Protein AF-A0A9W7L4A2-F1 (afdb_monomer)

Radius of gyration: 19.36 Å; Cα contacts (8 Å, |Δi|>4): 296; chains: 1; bounding box: 49×32×58 Å

pLDDT: mean 80.63, std 16.8, range [37.0, 96.69]

Structure (mmCIF, N/CA/C/O backbone):
data_AF-A0A9W7L4A2-F1
#
_entry.id   AF-A0A9W7L4A2-F1
#
loop_
_atom_site.group_PDB
_atom_site.id
_atom_site.type_symbol
_atom_site.label_atom_id
_atom_site.label_alt_id
_atom_site.label_comp_id
_atom_site.label_asym_id
_atom_site.label_entity_id
_atom_site.label_seq_id
_atom_site.pdbx_PDB_ins_code
_atom_site.Cartn_x
_atom_site.Cartn_y
_atom_site.Cartn_z
_atom_site.occupancy
_atom_site.B_iso_or_equiv
_atom_site.auth_seq_id
_atom_site.auth_comp_id
_atom_site.auth_asym_id
_atom_site.auth_atom_id
_atom_site.pdbx_PDB_model_num
ATOM 1 N N . MET A 1 1 ? 25.906 -15.061 -27.055 1.00 50.06 1 MET A N 1
ATOM 2 C CA . MET A 1 1 ? 26.459 -14.457 -25.820 1.00 50.06 1 MET A CA 1
ATOM 3 C C . MET A 1 1 ? 25.636 -13.203 -25.556 1.00 50.06 1 MET A C 1
ATOM 5 O O . MET A 1 1 ? 25.493 -12.431 -26.488 1.00 50.06 1 MET A O 1
ATOM 9 N N . SER A 1 2 ? 25.015 -13.023 -24.391 1.00 48.00 2 SER A N 1
ATOM 10 C CA . SER A 1 2 ? 24.121 -11.874 -24.147 1.00 48.00 2 SER A CA 1
ATOM 11 C C . SER A 1 2 ? 24.815 -10.862 -23.243 1.00 48.00 2 SER A C 1
ATOM 13 O O . SER A 1 2 ? 25.417 -11.255 -22.248 1.00 48.00 2 SER A O 1
ATOM 15 N N . ILE A 1 3 ? 24.751 -9.574 -23.586 1.00 54.56 3 ILE A N 1
ATOM 16 C CA . ILE A 1 3 ? 25.232 -8.496 -22.713 1.00 54.56 3 ILE A CA 1
ATOM 17 C C . ILE A 1 3 ? 24.029 -8.021 -21.899 1.00 54.56 3 ILE A C 1
ATOM 19 O O . ILE A 1 3 ? 23.063 -7.511 -22.467 1.00 54.56 3 ILE A O 1
ATOM 23 N N . GLN A 1 4 ? 24.089 -8.212 -20.582 1.00 56.78 4 GLN A N 1
ATOM 24 C CA . GLN A 1 4 ? 23.121 -7.660 -19.637 1.00 56.78 4 GLN A CA 1
ATOM 25 C C . GLN A 1 4 ? 23.708 -6.383 -19.034 1.00 56.78 4 GLN A C 1
ATOM 27 O O . GLN A 1 4 ? 24.829 -6.386 -18.523 1.00 56.78 4 GLN A O 1
ATOM 32 N N . ARG A 1 5 ? 22.969 -5.276 -19.125 1.00 59.84 5 ARG A N 1
ATOM 33 C CA . ARG A 1 5 ? 23.248 -4.049 -18.375 1.00 59.84 5 ARG A CA 1
ATOM 34 C C . ARG A 1 5 ? 22.094 -3.820 -17.413 1.00 59.84 5 ARG A C 1
ATOM 36 O O . ARG A 1 5 ? 20.987 -3.505 -17.839 1.00 59.84 5 ARG A O 1
ATOM 43 N N . GLU A 1 6 ? 22.371 -3.980 -16.128 1.00 58.53 6 GLU A N 1
ATOM 44 C CA . GLU A 1 6 ? 21.458 -3.598 -15.055 1.00 58.53 6 GLU A CA 1
ATOM 45 C C . GLU A 1 6 ? 21.799 -2.173 -14.623 1.00 58.53 6 GLU A C 1
ATOM 47 O O . GLU A 1 6 ? 22.945 -1.867 -14.283 1.00 58.53 6 GLU A O 1
ATOM 52 N N . ARG A 1 7 ? 20.811 -1.279 -14.684 1.00 61.31 7 ARG A N 1
ATOM 53 C CA . ARG A 1 7 ? 20.880 0.030 -14.038 1.00 61.31 7 ARG A CA 1
ATOM 54 C C . ARG A 1 7 ? 19.890 0.015 -12.885 1.00 61.31 7 ARG A C 1
ATOM 56 O O . ARG A 1 7 ? 18.681 0.026 -13.100 1.00 61.31 7 ARG A O 1
ATOM 63 N N . ASN A 1 8 ? 20.421 -0.013 -11.666 1.00 59.03 8 ASN A N 1
ATOM 64 C CA . ASN A 1 8 ? 19.616 0.231 -10.477 1.00 59.03 8 ASN A CA 1
ATOM 65 C C . ASN A 1 8 ? 19.217 1.703 -10.477 1.00 59.03 8 ASN A C 1
ATOM 67 O O . ASN A 1 8 ? 20.091 2.576 -10.476 1.00 59.03 8 ASN A O 1
ATOM 71 N N . PHE A 1 9 ? 17.915 1.964 -10.512 1.00 62.19 9 PHE A N 1
ATOM 72 C CA . PHE A 1 9 ? 17.388 3.295 -10.290 1.00 62.19 9 PHE A CA 1
ATOM 73 C C . PHE A 1 9 ? 17.096 3.499 -8.802 1.00 62.19 9 PHE A C 1
ATOM 75 O O . PHE A 1 9 ? 17.007 2.574 -7.998 1.00 62.19 9 PHE A O 1
ATOM 82 N N . GLU A 1 10 ? 17.083 4.774 -8.450 1.00 65.88 10 GLU A N 1
ATOM 83 C CA . GLU A 1 10 ? 16.971 5.323 -7.108 1.00 65.88 10 GLU A CA 1
ATOM 84 C C . GLU A 1 10 ? 15.758 4.768 -6.344 1.00 65.88 10 GLU A C 1
A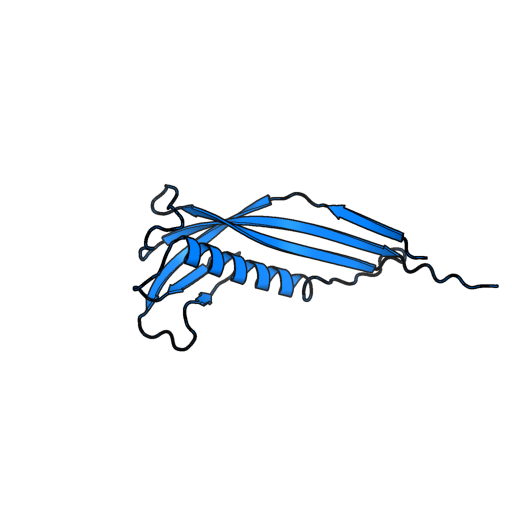TOM 86 O O . GLU A 1 10 ? 14.640 4.765 -6.853 1.00 65.88 10 GLU A O 1
ATOM 91 N N . THR A 1 11 ? 15.966 4.346 -5.096 1.00 80.56 11 THR A N 1
ATOM 92 C CA . THR A 1 11 ? 14.866 4.041 -4.175 1.00 80.56 11 THR A CA 1
ATOM 93 C C . THR A 1 11 ? 14.218 5.343 -3.718 1.00 80.56 11 THR A C 1
ATOM 95 O O . THR A 1 11 ? 14.901 6.203 -3.158 1.00 80.56 11 THR A O 1
ATOM 98 N N . ARG A 1 12 ? 12.905 5.492 -3.917 1.00 87.56 12 ARG A N 1
ATOM 99 C CA . ARG A 1 12 ? 12.162 6.708 -3.549 1.00 87.56 12 ARG A CA 1
ATOM 100 C C . ARG A 1 12 ? 11.013 6.394 -2.604 1.00 87.56 12 ARG A C 1
ATOM 102 O O . ARG A 1 12 ? 10.320 5.396 -2.772 1.00 87.56 12 ARG A O 1
ATOM 109 N N . GLU A 1 13 ? 10.785 7.263 -1.622 1.00 91.06 13 GLU A N 1
ATOM 110 C CA . GLU A 1 13 ? 9.573 7.195 -0.803 1.00 91.06 13 GLU A CA 1
ATOM 111 C C . GLU A 1 13 ? 8.415 7.922 -1.498 1.00 91.06 13 GLU A C 1
ATOM 113 O O . GLU A 1 13 ? 8.566 9.052 -1.967 1.00 91.06 13 GLU A O 1
ATOM 118 N N . ALA A 1 14 ? 7.242 7.294 -1.508 1.00 90.00 14 ALA A N 1
ATOM 119 C CA . ALA A 1 14 ? 5.984 7.879 -1.950 1.00 90.00 14 ALA A CA 1
ATOM 120 C C . ALA A 1 14 ? 4.971 7.850 -0.800 1.00 90.00 14 ALA A C 1
ATOM 122 O O . ALA A 1 14 ? 4.943 6.915 0.001 1.00 90.00 14 ALA A O 1
ATOM 123 N N . SER A 1 15 ? 4.153 8.896 -0.693 1.00 92.50 15 SER A N 1
ATOM 124 C CA . SER A 1 15 ? 3.144 9.036 0.362 1.00 92.50 15 SER A CA 1
ATOM 125 C C . SER A 1 15 ? 1.752 9.091 -0.248 1.00 92.50 15 SER A C 1
ATOM 127 O O . SER A 1 15 ? 1.492 9.932 -1.105 1.00 92.50 15 SER A O 1
ATOM 129 N N . PHE A 1 16 ? 0.852 8.243 0.240 1.00 92.75 16 PHE A N 1
ATOM 130 C CA . PHE A 1 16 ? -0.510 8.124 -0.268 1.00 92.75 16 PHE A CA 1
ATOM 131 C C . PHE A 1 16 ? -1.532 8.360 0.830 1.00 92.75 16 PHE A C 1
ATOM 133 O O . PHE A 1 16 ? -1.427 7.799 1.923 1.00 92.75 16 PHE A O 1
ATOM 140 N N . SER A 1 17 ? -2.545 9.171 0.541 1.00 93.88 17 SER A N 1
ATOM 141 C CA . SER A 1 17 ? -3.727 9.260 1.391 1.00 93.88 17 SER A CA 1
ATOM 142 C C . SER A 1 17 ? -4.497 7.941 1.339 1.00 93.88 17 SER A C 1
ATOM 144 O O . SER A 1 17 ? -4.660 7.338 0.279 1.00 93.88 17 SER A O 1
ATOM 146 N N . CYS A 1 18 ? -4.966 7.487 2.498 1.0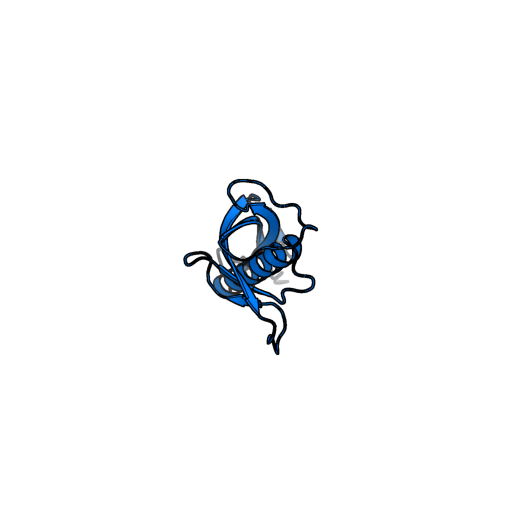0 95.38 18 CYS A N 1
ATOM 147 C CA . CYS A 1 18 ? -5.801 6.304 2.622 1.00 95.38 18 CYS A CA 1
ATOM 148 C C . CYS A 1 18 ? -6.951 6.570 3.603 1.00 95.38 18 CYS A C 1
ATOM 150 O O . CYS A 1 18 ? -6.740 7.090 4.698 1.00 95.38 18 CYS A O 1
ATOM 152 N N . GLU A 1 19 ? -8.171 6.213 3.218 1.00 96.69 19 GLU A N 1
ATOM 153 C CA . GLU A 1 19 ? -9.350 6.190 4.087 1.00 96.69 19 GLU A CA 1
ATOM 154 C C . GLU A 1 19 ? -9.571 4.756 4.581 1.00 96.69 19 GLU A C 1
ATOM 156 O O . GLU A 1 19 ? -9.762 3.856 3.769 1.00 96.69 19 GLU A O 1
ATOM 161 N N . VAL A 1 20 ? -9.537 4.524 5.893 1.00 96.12 20 VAL A N 1
ATOM 162 C CA . VAL A 1 20 ? -9.821 3.210 6.488 1.00 96.12 20 VAL A CA 1
ATOM 163 C C . VAL A 1 20 ? -11.291 3.136 6.886 1.00 96.12 20 VAL A C 1
ATOM 165 O O . VAL A 1 20 ? -11.774 4.011 7.612 1.00 96.12 20 VAL A O 1
ATOM 168 N N . ARG A 1 21 ? -11.973 2.078 6.445 1.00 95.62 21 ARG A N 1
ATOM 169 C CA . ARG A 1 21 ? -13.352 1.737 6.811 1.00 95.62 21 ARG A CA 1
ATOM 170 C C . ARG A 1 21 ? -13.417 0.332 7.381 1.00 95.62 21 ARG A C 1
ATOM 172 O O . ARG A 1 21 ? -12.773 -0.578 6.851 1.00 95.62 21 ARG A O 1
ATOM 179 N N . PHE A 1 22 ? -14.198 0.166 8.441 1.00 95.62 22 PHE A N 1
ATOM 180 C CA . PHE A 1 22 ? -14.485 -1.150 8.979 1.00 95.62 22 PHE A CA 1
ATOM 181 C C . PHE A 1 22 ? -15.765 -1.706 8.384 1.00 95.62 22 PHE A C 1
ATOM 183 O O . PHE A 1 22 ? -16.810 -1.062 8.399 1.00 95.62 22 PHE A O 1
ATOM 190 N N . ASP A 1 23 ? -15.649 -2.914 7.849 1.00 91.94 23 ASP A N 1
ATOM 191 C CA . ASP A 1 23 ? -16.756 -3.652 7.263 1.00 91.94 23 ASP A CA 1
ATOM 192 C C . ASP A 1 23 ? -16.678 -5.099 7.751 1.00 91.94 23 ASP A C 1
ATOM 194 O O . ASP A 1 23 ? -15.644 -5.759 7.619 1.00 91.94 23 ASP A O 1
ATOM 198 N N . GLU A 1 24 ? -17.748 -5.563 8.391 1.00 87.88 24 GLU A N 1
ATOM 199 C CA . GLU A 1 24 ? -17.843 -6.938 8.881 1.00 87.88 24 GLU A CA 1
ATOM 200 C C . GLU A 1 24 ? -18.165 -7.921 7.749 1.00 87.88 24 GLU A C 1
ATOM 202 O O . GLU A 1 24 ? -17.840 -9.104 7.863 1.00 87.88 24 GLU A O 1
ATOM 207 N N . ASP A 1 25 ? -18.742 -7.439 6.645 1.00 88.44 25 ASP A N 1
ATOM 208 C CA . ASP A 1 25 ? -19.279 -8.260 5.565 1.00 88.44 25 ASP A CA 1
ATOM 209 C C . ASP A 1 25 ? -18.393 -8.157 4.313 1.00 88.44 25 ASP A C 1
ATOM 211 O O . ASP A 1 25 ? -18.741 -7.599 3.272 1.00 88.44 25 ASP A O 1
ATOM 215 N N . LEU A 1 26 ? -17.179 -8.702 4.436 1.00 88.81 26 LEU A N 1
ATOM 216 C CA 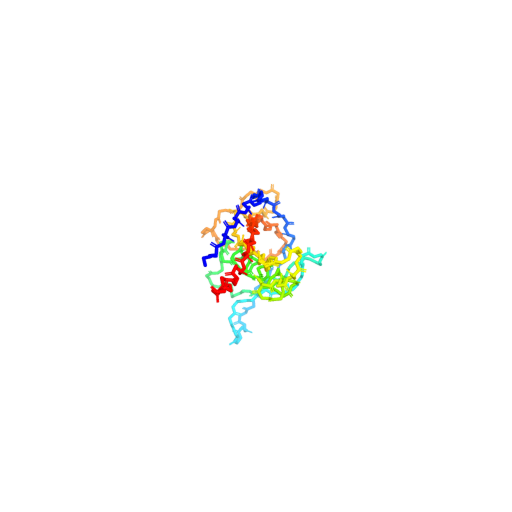. LEU A 1 26 ? -16.166 -8.716 3.380 1.00 88.81 26 LEU A CA 1
ATOM 217 C C . LEU A 1 26 ? -16.038 -10.120 2.761 1.00 88.81 26 LEU A C 1
ATOM 219 O O . LEU A 1 26 ? -15.146 -10.880 3.154 1.00 88.81 26 LEU A O 1
ATOM 223 N N . PRO A 1 27 ? -16.860 -10.485 1.753 1.00 86.31 27 PRO A N 1
ATOM 224 C CA . PRO A 1 27 ? -16.889 -11.840 1.182 1.00 86.31 27 PRO A CA 1
ATOM 225 C C . PRO A 1 27 ? -15.574 -12.253 0.505 1.00 86.31 27 PRO A C 1
ATOM 227 O O . PRO A 1 27 ? -15.297 -13.440 0.340 1.00 86.31 27 PRO A O 1
ATOM 230 N N . HIS A 1 28 ? -14.749 -11.276 0.126 1.00 87.69 28 HIS A N 1
ATOM 231 C CA . HIS A 1 28 ? -13.437 -11.478 -0.492 1.00 87.69 28 HIS A CA 1
ATOM 232 C C . HIS A 1 28 ? -12.276 -11.081 0.432 1.00 87.69 28 HIS A C 1
ATOM 234 O O . HIS A 1 28 ? -11.124 -11.050 0.001 1.00 87.69 28 HIS A O 1
ATOM 240 N N . GLY A 1 29 ? -12.569 -10.807 1.707 1.00 90.44 29 GLY A N 1
ATOM 241 C CA . GLY A 1 29 ? -11.594 -10.349 2.686 1.00 90.44 29 GLY A CA 1
ATOM 242 C C . GLY A 1 29 ? -11.220 -8.865 2.550 1.00 90.44 29 GLY A C 1
ATOM 243 O O . GLY A 1 29 ? -11.862 -8.107 1.812 1.00 90.44 29 GLY A O 1
ATOM 244 N N . PRO A 1 30 ? -10.194 -8.426 3.303 1.00 93.88 30 PRO A N 1
ATOM 245 C CA . PRO A 1 30 ? -9.757 -7.039 3.307 1.00 93.88 30 PRO A CA 1
ATOM 246 C C . PRO A 1 30 ? -9.185 -6.639 1.948 1.00 93.88 30 PRO A C 1
ATOM 248 O O . PRO A 1 30 ? -8.359 -7.350 1.373 1.00 93.88 30 PRO A O 1
ATOM 251 N N . HIS A 1 31 ? -9.593 -5.476 1.456 1.00 94.06 31 HIS A N 1
ATOM 252 C CA . HIS A 1 31 ? -9.202 -4.984 0.141 1.00 94.06 31 HIS A CA 1
ATOM 253 C C . HIS A 1 31 ? -8.965 -3.475 0.162 1.00 94.06 31 HIS A C 1
ATOM 255 O O . HIS A 1 31 ? -9.346 -2.769 1.097 1.00 94.06 31 HIS A O 1
ATOM 261 N N . VAL A 1 32 ? -8.299 -2.992 -0.885 1.00 94.31 32 VAL A N 1
ATOM 262 C CA . VAL A 1 32 ? -8.083 -1.571 -1.136 1.00 94.31 32 VAL A CA 1
ATOM 263 C C . VAL A 1 32 ? -8.563 -1.238 -2.539 1.00 94.31 32 VAL A C 1
ATOM 265 O O . VAL A 1 32 ? -8.264 -1.959 -3.487 1.00 94.31 32 VAL A O 1
ATOM 268 N N . GLU A 1 33 ? -9.268 -0.121 -2.656 1.00 92.44 33 GLU A N 1
ATOM 269 C CA . GLU A 1 33 ? -9.664 0.490 -3.921 1.00 92.44 33 GLU A CA 1
ATOM 270 C C . GLU A 1 33 ? -9.009 1.867 -4.057 1.00 92.44 33 GLU A C 1
ATOM 272 O O . GLU A 1 33 ? -8.703 2.518 -3.056 1.00 92.44 33 GLU A O 1
ATOM 277 N N . GLY A 1 34 ? -8.820 2.335 -5.289 1.00 88.50 34 GLY A N 1
ATOM 278 C CA . GLY A 1 34 ? -8.293 3.669 -5.575 1.00 88.50 34 GLY A CA 1
ATOM 279 C C . GLY A 1 34 ? -7.056 3.648 -6.462 1.00 88.50 34 GLY A C 1
ATOM 280 O O . GLY A 1 34 ? -6.681 2.613 -7.009 1.00 88.50 34 GLY A O 1
ATOM 281 N N . THR A 1 35 ? -6.447 4.818 -6.624 1.00 84.56 35 THR A N 1
ATOM 282 C CA . THR A 1 35 ? -5.265 5.034 -7.472 1.00 84.56 35 THR A CA 1
ATOM 283 C C . THR A 1 35 ? -4.295 5.974 -6.776 1.00 84.56 35 THR A C 1
ATOM 285 O O . THR A 1 35 ? -4.694 6.736 -5.888 1.00 84.56 35 THR A O 1
ATOM 288 N N . HIS A 1 36 ? -3.034 5.997 -7.212 1.00 77.75 36 HIS A N 1
ATOM 289 C CA . HIS A 1 36 ? -2.048 6.924 -6.650 1.00 77.75 36 HIS A CA 1
ATOM 290 C C . HIS A 1 36 ? -2.498 8.398 -6.694 1.00 77.75 36 HIS A C 1
ATOM 292 O O . HIS A 1 36 ? -2.147 9.171 -5.806 1.00 77.75 36 HIS A O 1
ATOM 298 N N . ALA A 1 37 ? -3.279 8.794 -7.709 1.00 79.50 37 ALA A N 1
ATOM 299 C CA . ALA A 1 37 ? -3.725 10.174 -7.907 1.00 79.50 37 ALA A CA 1
ATOM 300 C C . ALA A 1 37 ? -4.988 10.512 -7.098 1.00 79.50 37 ALA A C 1
ATOM 302 O O . ALA A 1 37 ? -5.160 11.654 -6.673 1.00 79.50 37 ALA A O 1
ATOM 303 N N . GLY A 1 38 ? -5.875 9.530 -6.903 1.00 83.44 38 GLY A N 1
ATOM 304 C CA . GLY A 1 38 ? -7.143 9.701 -6.189 1.00 83.44 38 GLY A CA 1
ATOM 305 C C . GLY A 1 38 ? -7.069 9.414 -4.688 1.00 83.44 38 GLY A C 1
ATOM 306 O O . GLY A 1 38 ? -7.985 9.781 -3.952 1.00 83.44 38 GLY A O 1
ATOM 307 N N . GLY A 1 39 ? -5.988 8.779 -4.232 1.00 90.12 39 GLY A N 1
ATOM 308 C CA . GLY A 1 39 ? -5.900 8.193 -2.900 1.00 90.12 39 GLY A CA 1
ATOM 309 C C . GLY A 1 39 ? -6.551 6.812 -2.843 1.00 90.12 39 GLY A C 1
ATOM 310 O O . GLY A 1 39 ? -7.228 6.368 -3.774 1.00 90.12 39 GLY A O 1
ATOM 311 N N . PHE A 1 40 ? -6.328 6.131 -1.726 1.00 94.38 40 PHE A N 1
ATOM 312 C CA . PHE A 1 40 ? -6.805 4.774 -1.491 1.00 94.38 40 PHE A CA 1
ATOM 313 C C . PHE A 1 40 ? -7.937 4.741 -0.464 1.00 94.38 40 PHE A C 1
ATOM 315 O O . PHE A 1 40 ? -8.037 5.589 0.425 1.00 94.38 40 PHE A O 1
ATOM 322 N N . ARG A 1 41 ? -8.777 3.718 -0.549 1.00 96.00 41 ARG A N 1
ATOM 323 C CA . ARG A 1 41 ? -9.748 3.359 0.479 1.00 96.00 41 ARG A CA 1
ATOM 324 C C . ARG A 1 41 ? -9.535 1.904 0.853 1.00 96.00 41 ARG A C 1
ATOM 326 O O . ARG A 1 41 ? -9.646 1.037 -0.004 1.00 96.00 41 ARG A O 1
ATOM 333 N N . ALA A 1 42 ? -9.223 1.655 2.118 1.00 95.12 42 ALA A N 1
ATOM 334 C CA . ALA A 1 42 ? -9.044 0.324 2.673 1.00 95.12 42 ALA A CA 1
ATOM 335 C C . ALA A 1 42 ? -10.306 -0.101 3.424 1.00 95.12 42 ALA A C 1
ATOM 337 O O . ALA A 1 42 ? -10.694 0.551 4.395 1.00 95.12 42 ALA A O 1
ATOM 338 N N . SER A 1 43 ? -10.896 -1.213 3.002 1.00 96.06 43 SER A N 1
ATOM 339 C CA . SER A 1 43 ? -12.019 -1.859 3.679 1.00 96.06 43 SER A CA 1
ATOM 340 C C . SER A 1 43 ? -11.492 -3.109 4.375 1.00 96.06 43 SER A C 1
ATOM 342 O O . SER A 1 43 ? -10.960 -4.010 3.721 1.00 96.06 43 SER A O 1
ATOM 344 N N . VAL A 1 44 ? -11.577 -3.149 5.704 1.00 95.25 44 VAL A N 1
ATOM 345 C CA . VAL A 1 44 ? -11.006 -4.231 6.523 1.00 95.25 44 VAL A CA 1
ATOM 346 C C . VAL A 1 44 ? -11.970 -4.656 7.630 1.00 95.25 44 VAL A C 1
ATOM 348 O O . VAL A 1 44 ? -12.745 -3.826 8.101 1.00 95.25 44 VAL A O 1
ATOM 351 N N . PRO A 1 45 ? -11.918 -5.916 8.097 1.00 93.44 45 PRO A N 1
ATOM 352 C CA . PRO A 1 45 ? -12.721 -6.321 9.240 1.00 93.44 45 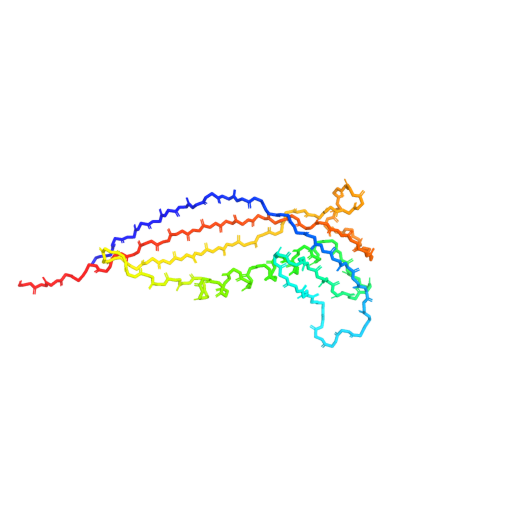PRO A CA 1
ATOM 353 C C . PRO A 1 45 ? -12.228 -5.616 10.513 1.00 93.44 45 PRO A C 1
ATOM 355 O O . PRO A 1 45 ? -11.017 -5.459 10.692 1.00 93.44 45 PRO A O 1
ATOM 358 N N . PRO A 1 46 ? -13.120 -5.221 11.438 1.00 88.88 46 PRO A N 1
ATOM 359 C CA . PRO A 1 46 ? -12.717 -4.557 12.680 1.00 88.88 46 PRO A CA 1
ATOM 360 C C . PRO A 1 46 ? -11.838 -5.461 13.559 1.00 88.88 46 PRO A C 1
ATOM 362 O O . PRO A 1 46 ? -10.924 -4.995 14.242 1.00 88.88 46 PRO A O 1
ATOM 365 N N . ALA A 1 47 ? -12.078 -6.774 13.520 1.00 89.38 47 ALA A N 1
ATOM 366 C CA . ALA A 1 47 ? -11.255 -7.756 14.208 1.00 89.38 47 ALA A CA 1
ATOM 367 C C . ALA A 1 47 ? -9.955 -8.023 13.431 1.00 89.38 47 ALA A C 1
ATOM 369 O O . ALA A 1 47 ? -9.975 -8.506 12.301 1.00 89.38 47 ALA A O 1
ATOM 370 N N . GLY A 1 48 ? -8.809 -7.749 14.061 1.00 85.12 48 GLY A N 1
ATOM 371 C CA . GLY A 1 48 ? -7.490 -8.076 13.506 1.00 85.12 48 GLY A CA 1
ATOM 372 C C . GLY A 1 48 ? -6.941 -7.079 12.480 1.00 85.12 48 GLY A C 1
ATOM 373 O O . GLY A 1 48 ? -5.842 -7.293 11.971 1.00 85.12 48 GLY A O 1
ATOM 374 N N . ALA A 1 49 ? -7.641 -5.975 12.199 1.00 92.88 49 ALA A N 1
ATOM 375 C CA . ALA A 1 49 ? -7.096 -4.900 11.378 1.00 92.88 49 ALA A CA 1
ATOM 376 C C . ALA A 1 49 ? -5.969 -4.157 12.105 1.00 92.88 49 ALA A C 1
ATOM 378 O O . ALA A 1 49 ? -6.179 -3.536 13.148 1.00 92.88 49 ALA A O 1
ATOM 379 N N . THR A 1 50 ? -4.773 -4.171 11.520 1.00 96.44 50 THR A N 1
ATOM 380 C CA . THR A 1 50 ? -3.597 -3.441 12.011 1.00 96.44 50 THR A CA 1
AT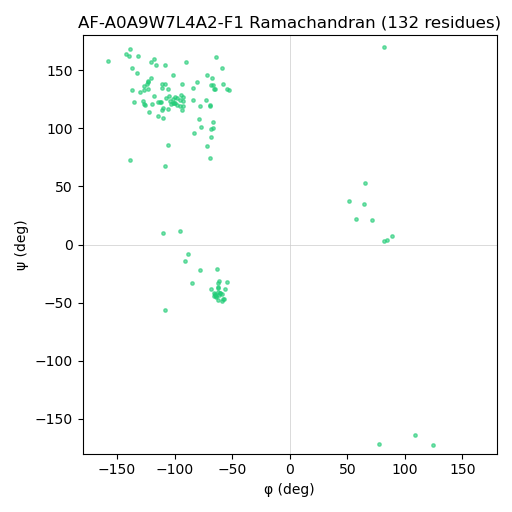OM 381 C C . THR A 1 50 ? -3.123 -2.414 10.989 1.00 96.44 50 THR A C 1
ATOM 383 O O . THR A 1 50 ? -3.409 -2.528 9.795 1.00 96.44 50 THR A O 1
ATOM 386 N N . TRP A 1 51 ? -2.359 -1.411 11.423 1.00 95.69 51 TRP A N 1
ATOM 387 C CA . TRP A 1 51 ? -1.765 -0.445 10.489 1.00 95.69 51 TRP A CA 1
ATOM 388 C C . TRP A 1 51 ? -0.807 -1.104 9.491 1.00 95.69 51 TRP A C 1
ATOM 390 O O . TRP A 1 51 ? -0.731 -0.676 8.341 1.00 95.69 51 TRP A O 1
ATOM 400 N N . GLY A 1 52 ? -0.126 -2.179 9.896 1.00 95.62 52 GLY A N 1
ATOM 401 C CA . GLY A 1 52 ? 0.708 -2.993 9.017 1.00 95.62 52 GLY A CA 1
ATOM 402 C C . GLY A 1 52 ? -0.096 -3.657 7.899 1.00 95.62 52 GLY 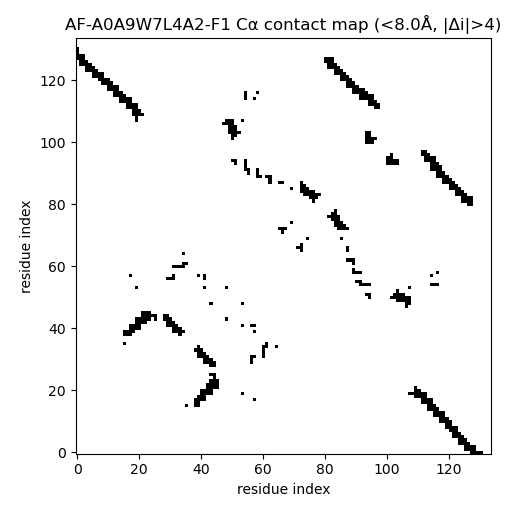A C 1
ATOM 403 O O . GLY A 1 52 ? 0.340 -3.636 6.748 1.00 95.62 52 GLY A O 1
ATOM 404 N N . LEU A 1 53 ? -1.293 -4.174 8.202 1.00 95.31 53 LEU A N 1
ATOM 405 C CA . LEU A 1 53 ? -2.198 -4.721 7.189 1.00 95.31 53 LEU A CA 1
ATOM 406 C C . LEU A 1 53 ? -2.627 -3.640 6.186 1.00 95.31 53 LEU A C 1
ATOM 408 O O . LEU A 1 53 ? -2.522 -3.858 4.981 1.00 95.31 53 LEU A O 1
ATOM 412 N N . ILE A 1 54 ? -3.046 -2.464 6.668 1.00 95.75 54 ILE A N 1
ATOM 413 C CA . ILE A 1 54 ? -3.429 -1.333 5.804 1.00 95.75 54 ILE A CA 1
ATOM 414 C C . ILE A 1 54 ? -2.273 -0.940 4.879 1.00 95.75 54 ILE A C 1
ATOM 416 O O . ILE A 1 54 ? -2.464 -0.803 3.670 1.00 95.75 54 ILE A O 1
ATOM 420 N N . ALA A 1 55 ? -1.061 -0.818 5.425 1.00 95.38 55 ALA A N 1
ATOM 421 C CA . ALA A 1 55 ? 0.119 -0.466 4.645 1.00 95.38 55 ALA A CA 1
ATOM 422 C C . ALA A 1 55 ? 0.414 -1.496 3.545 1.00 95.38 55 ALA A C 1
ATOM 424 O O . ALA A 1 55 ? 0.720 -1.120 2.415 1.00 95.38 55 ALA A O 1
ATOM 425 N N . GLN A 1 56 ? 0.288 -2.789 3.854 1.00 95.62 56 GLN A N 1
ATOM 426 C CA . GLN A 1 56 ? 0.484 -3.860 2.878 1.00 95.62 56 GLN A CA 1
ATOM 427 C C . GLN A 1 56 ? -0.572 -3.847 1.772 1.00 95.62 56 GLN A C 1
ATOM 429 O O . GLN A 1 56 ? -0.224 -4.056 0.613 1.00 95.62 56 GLN A O 1
ATOM 434 N N . LEU A 1 57 ? -1.844 -3.610 2.103 1.00 94.81 57 LEU A N 1
ATOM 435 C CA . LEU A 1 57 ? -2.910 -3.549 1.102 1.00 94.81 57 LEU A CA 1
ATOM 436 C C . LEU A 1 57 ? -2.695 -2.378 0.137 1.00 94.81 57 LEU A C 1
ATOM 438 O O . LEU A 1 57 ? -2.780 -2.566 -1.073 1.00 94.81 57 LEU A O 1
ATOM 442 N N . VAL A 1 58 ? -2.338 -1.201 0.660 1.00 94.50 58 VAL A N 1
ATOM 443 C CA . VAL A 1 58 ? -2.026 -0.025 -0.166 1.00 94.50 58 VAL A CA 1
ATOM 444 C C . VAL A 1 58 ? -0.777 -0.258 -1.019 1.00 94.50 58 VAL A C 1
ATOM 446 O O . VAL A 1 58 ? -0.796 0.031 -2.212 1.00 94.50 58 VAL A O 1
ATOM 449 N N . ALA A 1 59 ? 0.287 -0.839 -0.455 1.00 93.62 59 ALA A N 1
ATOM 450 C CA . ALA A 1 59 ? 1.491 -1.172 -1.217 1.00 93.62 59 ALA A CA 1
ATOM 451 C C . ALA A 1 59 ? 1.197 -2.157 -2.362 1.00 93.62 59 ALA A C 1
ATOM 453 O O . ALA A 1 59 ? 1.677 -1.956 -3.472 1.00 93.62 59 ALA A O 1
A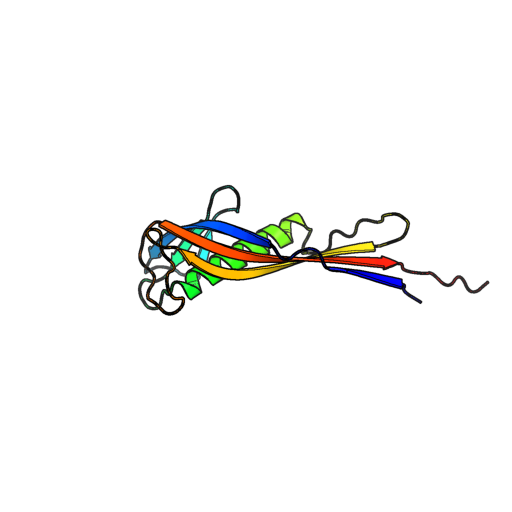TOM 454 N N . LYS A 1 60 ? 0.366 -3.183 -2.123 1.00 92.69 60 LYS A N 1
ATOM 455 C CA . LYS A 1 60 ? -0.063 -4.136 -3.161 1.00 92.69 60 LYS A CA 1
ATOM 456 C C . LYS A 1 60 ? -0.912 -3.476 -4.244 1.00 92.69 60 LYS A C 1
ATOM 458 O O . LYS A 1 60 ? -0.704 -3.761 -5.418 1.00 92.69 60 LYS A O 1
ATOM 463 N N . ALA A 1 61 ? -1.843 -2.601 -3.864 1.00 91.31 61 ALA A N 1
ATOM 464 C CA . ALA A 1 61 ? -2.657 -1.860 -4.824 1.00 91.31 61 ALA A CA 1
ATOM 465 C C . ALA A 1 61 ? -1.780 -0.966 -5.717 1.00 91.31 61 ALA A C 1
ATOM 467 O O . ALA A 1 61 ? -1.932 -0.964 -6.936 1.00 91.31 61 ALA A O 1
ATOM 468 N N . HIS A 1 62 ? -0.804 -0.278 -5.123 1.00 89.25 62 HIS A N 1
ATOM 469 C CA . HIS A 1 62 ? 0.131 0.557 -5.870 1.00 89.25 62 HIS A CA 1
ATOM 470 C C . HIS A 1 62 ? 1.090 -0.257 -6.752 1.00 89.25 62 HIS A C 1
ATOM 472 O O . HIS A 1 62 ? 1.351 0.132 -7.887 1.00 89.25 62 HIS A O 1
ATOM 478 N N . GLN A 1 63 ? 1.566 -1.413 -6.275 1.00 88.56 63 GLN A N 1
ATOM 479 C CA . GLN A 1 63 ? 2.340 -2.349 -7.092 1.00 88.56 63 GLN A CA 1
ATOM 480 C C . GLN A 1 63 ? 1.543 -2.788 -8.325 1.00 88.56 63 GLN A C 1
ATOM 482 O O . GLN A 1 63 ? 2.070 -2.736 -9.428 1.00 88.56 63 GLN A O 1
ATOM 487 N N . ALA A 1 64 ? 0.271 -3.164 -8.156 1.00 86.50 64 ALA A N 1
ATOM 488 C CA . ALA A 1 64 ? -0.577 -3.593 -9.266 1.00 86.50 64 ALA A CA 1
ATOM 489 C C . ALA A 1 64 ? -0.795 -2.478 -10.306 1.00 86.50 64 ALA A C 1
ATOM 491 O O . ALA A 1 64 ? -0.806 -2.745 -11.507 1.00 86.50 64 ALA A O 1
ATOM 492 N N . GLU A 1 65 ? -0.928 -1.225 -9.861 1.00 84.00 65 GLU A N 1
ATOM 493 C CA . GLU A 1 65 ? -1.020 -0.061 -10.748 1.00 84.00 65 GLU A CA 1
ATOM 494 C C . GLU A 1 65 ? 0.283 0.164 -11.535 1.00 84.00 65 GLU A C 1
ATOM 496 O O . GLU A 1 65 ? 0.247 0.370 -12.751 1.00 84.00 65 GLU A O 1
ATOM 501 N N . HIS A 1 66 ? 1.435 0.066 -10.863 1.00 79.44 66 HIS A N 1
ATOM 502 C CA . HIS A 1 66 ? 2.747 0.106 -11.511 1.00 79.44 66 HIS A CA 1
ATOM 503 C C . HIS A 1 66 ? 2.897 -1.018 -12.541 1.00 79.44 66 HIS A C 1
ATOM 505 O O . HIS A 1 66 ? 3.262 -0.762 -13.690 1.00 79.44 66 HIS A O 1
ATOM 511 N N . ASP A 1 67 ? 2.562 -2.252 -12.164 1.00 79.06 67 ASP A N 1
ATOM 512 C CA . ASP A 1 67 ? 2.644 -3.409 -13.050 1.00 79.06 67 ASP A CA 1
ATOM 513 C C . ASP A 1 67 ? 1.773 -3.196 -14.294 1.00 79.06 67 ASP A C 1
ATOM 515 O O . ASP A 1 67 ? 2.233 -3.438 -15.408 1.00 79.06 67 ASP A O 1
ATOM 519 N N . GLN A 1 68 ? 0.553 -2.669 -14.142 1.00 76.06 68 GLN A N 1
ATOM 520 C CA . GLN A 1 68 ? -0.331 -2.368 -15.268 1.00 76.06 68 GLN A CA 1
ATOM 521 C C . GLN A 1 68 ? 0.248 -1.290 -16.196 1.00 76.06 68 GLN A C 1
ATOM 523 O O . GLN A 1 68 ? 0.218 -1.460 -17.417 1.00 76.06 68 GLN A O 1
ATOM 528 N N . PHE A 1 69 ? 0.789 -0.199 -15.643 1.00 71.31 69 PHE A N 1
ATOM 529 C CA . PHE A 1 69 ? 1.380 0.887 -16.432 1.00 71.31 69 PHE A CA 1
ATOM 530 C C . PHE A 1 69 ? 2.583 0.409 -17.260 1.00 71.31 69 PHE A C 1
ATOM 532 O O . PHE A 1 69 ? 2.755 0.812 -18.411 1.00 71.31 69 PHE A O 1
ATOM 539 N N . TRP A 1 70 ? 3.375 -0.508 -16.703 1.00 66.50 70 TRP A N 1
ATOM 540 C CA . TRP A 1 70 ? 4.570 -1.061 -17.342 1.00 66.50 70 TRP A CA 1
ATOM 541 C C . 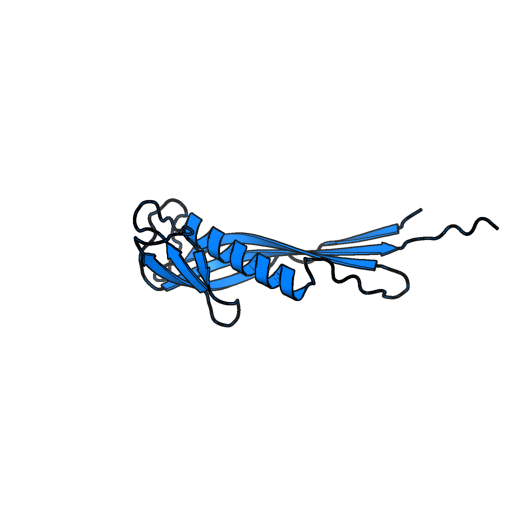TRP A 1 70 ? 4.331 -2.385 -18.088 1.00 66.50 70 TRP A C 1
ATOM 543 O O . TRP A 1 70 ? 5.293 -3.036 -18.493 1.00 66.50 70 TRP A O 1
ATOM 553 N N . GLY A 1 71 ? 3.073 -2.793 -18.300 1.00 57.16 71 GLY A N 1
ATOM 554 C CA . GLY A 1 71 ? 2.733 -4.005 -19.055 1.00 57.16 71 GLY A CA 1
ATOM 555 C C . GLY A 1 71 ? 3.194 -5.297 -18.371 1.00 57.16 71 GLY A C 1
ATOM 556 O O . GLY A 1 71 ? 3.879 -6.108 -18.987 1.00 57.16 71 GLY A O 1
ATOM 557 N N . ASN A 1 72 ? 2.821 -5.475 -17.104 1.00 56.84 72 ASN A N 1
ATOM 558 C CA . ASN A 1 72 ? 3.269 -6.523 -16.178 1.00 56.84 72 ASN A CA 1
ATOM 559 C C . ASN A 1 72 ? 4.768 -6.452 -15.829 1.00 56.84 72 ASN A C 1
ATOM 561 O O . ASN A 1 72 ? 5.419 -7.485 -15.673 1.00 56.84 72 ASN A O 1
ATOM 565 N N . GLY A 1 73 ? 5.333 -5.243 -15.733 1.00 50.59 73 GLY A N 1
ATOM 566 C CA . GLY A 1 73 ? 6.754 -5.055 -15.404 1.00 50.59 73 GLY A CA 1
ATOM 567 C C . GLY A 1 73 ? 7.723 -5.454 -16.531 1.00 50.59 73 GLY A C 1
ATOM 568 O O . GLY A 1 73 ? 8.897 -5.724 -16.288 1.00 50.59 73 GLY A O 1
ATOM 569 N N . GLU A 1 74 ? 7.250 -5.512 -17.778 1.00 52.50 74 GLU A N 1
ATOM 570 C CA . GLU A 1 74 ? 8.070 -5.776 -18.963 1.00 52.50 74 GLU A CA 1
ATOM 571 C C . GLU A 1 74 ? 7.635 -4.870 -20.126 1.00 52.50 74 GLU A C 1
ATOM 573 O O . GLU A 1 74 ? 7.081 -5.322 -21.132 1.00 52.50 74 GLU A O 1
ATOM 578 N N . MET A 1 75 ? 7.947 -3.572 -20.061 1.00 50.88 75 MET A N 1
ATOM 579 C CA . MET A 1 75 ? 7.901 -2.750 -21.272 1.00 50.88 75 MET A CA 1
ATOM 580 C C . MET A 1 75 ? 9.076 -3.127 -22.180 1.00 50.88 75 MET A C 1
ATOM 582 O O . MET A 1 75 ? 10.109 -2.466 -22.174 1.00 50.88 75 MET A O 1
ATOM 586 N N . ARG A 1 76 ? 8.905 -4.171 -23.001 1.00 54.69 76 ARG A N 1
ATOM 587 C CA . ARG A 1 76 ? 9.885 -4.608 -24.009 1.00 54.69 76 ARG A CA 1
ATOM 588 C C . ARG A 1 76 ? 9.987 -3.597 -25.148 1.00 54.69 76 ARG A C 1
ATOM 590 O O . ARG A 1 76 ? 9.494 -3.820 -26.254 1.00 54.69 76 ARG A O 1
ATOM 597 N N . LYS A 1 77 ? 10.641 -2.468 -24.897 1.00 54.91 77 LYS A N 1
ATOM 598 C CA . LYS A 1 77 ? 10.981 -1.500 -25.938 1.00 54.91 77 LYS A CA 1
ATOM 599 C C . LYS A 1 77 ? 12.283 -1.940 -26.602 1.00 54.91 77 LYS A C 1
ATOM 601 O O . LYS A 1 77 ? 13.293 -2.131 -25.928 1.00 54.91 77 LYS A O 1
ATOM 606 N N . ARG A 1 78 ? 12.255 -2.105 -27.929 1.00 54.12 78 ARG A N 1
ATOM 607 C CA . ARG A 1 78 ? 13.478 -2.250 -28.725 1.00 54.12 78 ARG A CA 1
ATOM 608 C C . ARG A 1 78 ? 14.085 -0.874 -28.939 1.00 54.12 78 ARG A C 1
ATOM 610 O O . ARG A 1 78 ? 13.565 -0.092 -29.727 1.00 54.12 78 ARG A O 1
ATOM 617 N N . GLU A 1 79 ? 15.193 -0.598 -28.270 1.00 58.38 79 GLU A N 1
ATOM 618 C CA . GLU A 1 79 ? 15.971 0.621 -28.483 1.00 58.38 79 GLU A CA 1
ATOM 619 C C . GLU A 1 79 ? 17.421 0.236 -28.772 1.00 58.38 79 GLU A C 1
ATOM 621 O O . GLU A 1 79 ? 18.040 -0.499 -28.008 1.00 58.38 79 GLU A O 1
ATOM 626 N N . GLY A 1 80 ? 17.942 0.630 -29.938 1.00 58.66 80 GLY A N 1
ATOM 627 C CA . GLY A 1 80 ? 19.326 0.331 -30.332 1.00 58.66 80 GLY A CA 1
ATOM 628 C C . GLY A 1 80 ? 19.707 -1.161 -30.375 1.00 58.66 80 GLY A C 1
ATOM 629 O O . GLY A 1 80 ? 20.886 -1.479 -30.259 1.00 58.66 80 GLY A O 1
ATOM 630 N N . GLY A 1 81 ? 18.743 -2.083 -30.510 1.00 62.06 81 GLY A N 1
ATOM 631 C CA . GLY A 1 81 ? 18.989 -3.536 -30.491 1.00 62.06 81 GLY A CA 1
ATOM 632 C C . GLY A 1 81 ? 18.948 -4.194 -29.103 1.00 62.06 81 GLY A C 1
ATOM 633 O O . GLY A 1 81 ? 19.246 -5.383 -28.993 1.00 62.06 81 GLY A O 1
ATOM 634 N N . PHE A 1 82 ? 18.555 -3.456 -28.063 1.00 59.44 82 PHE A N 1
ATOM 635 C CA . PHE A 1 82 ? 18.343 -3.965 -26.706 1.00 59.44 82 PHE A CA 1
ATOM 636 C C . PHE A 1 82 ? 16.852 -4.174 -26.436 1.00 59.44 82 PHE A C 1
ATOM 638 O O . PHE A 1 82 ? 16.025 -3.401 -26.915 1.00 59.44 82 PHE A O 1
ATOM 645 N N . THR A 1 83 ? 16.515 -5.199 -25.657 1.00 63.47 83 THR A N 1
ATOM 646 C CA . THR A 1 83 ? 15.216 -5.323 -24.987 1.00 63.47 83 THR A CA 1
ATOM 647 C C . THR A 1 83 ? 15.364 -4.721 -23.601 1.00 63.47 83 THR A C 1
ATOM 649 O O . THR A 1 83 ? 16.199 -5.184 -22.829 1.00 63.47 83 THR A O 1
ATOM 652 N N . VAL A 1 84 ? 14.592 -3.685 -23.293 1.00 65.44 84 VAL A N 1
ATOM 653 C CA . VAL A 1 84 ? 14.549 -3.103 -21.946 1.00 65.44 84 VAL A CA 1
ATOM 654 C C . VAL A 1 84 ? 13.400 -3.748 -21.166 1.00 65.44 84 VAL A C 1
ATOM 656 O O . VAL A 1 84 ? 12.339 -3.976 -21.734 1.00 65.44 84 VAL A O 1
ATOM 659 N N . ALA A 1 85 ? 13.613 -4.081 -19.898 1.00 66.69 85 ALA A N 1
ATOM 660 C CA . ALA A 1 85 ? 12.599 -4.499 -18.936 1.00 66.69 85 ALA A CA 1
ATOM 661 C C . ALA A 1 85 ? 12.657 -3.549 -17.734 1.00 66.69 85 ALA A C 1
ATOM 663 O O . ALA A 1 85 ? 13.746 -3.146 -17.319 1.00 66.69 85 ALA A O 1
ATOM 664 N N . HIS A 1 86 ? 11.498 -3.167 -17.201 1.00 69.19 86 HIS A N 1
ATOM 665 C CA . HIS A 1 86 ? 11.388 -2.238 -16.081 1.00 69.19 86 HIS A CA 1
ATOM 666 C C . HIS A 1 86 ? 10.635 -2.918 -14.943 1.00 69.19 86 HIS A C 1
ATOM 668 O O . HIS A 1 86 ? 9.452 -3.218 -15.077 1.00 69.19 86 HIS A O 1
ATOM 674 N N . HIS A 1 87 ? 11.320 -3.147 -13.830 1.00 72.44 87 HIS A N 1
ATOM 675 C CA . HIS A 1 87 ? 10.759 -3.776 -12.645 1.00 72.44 87 HIS A CA 1
ATOM 676 C C . HIS A 1 87 ? 10.678 -2.750 -11.522 1.00 72.44 87 HIS A C 1
ATOM 678 O O . HIS A 1 87 ? 11.698 -2.199 -11.120 1.00 72.44 87 HIS A O 1
ATOM 684 N N . SER A 1 88 ? 9.487 -2.527 -10.976 1.00 79.12 88 SER A N 1
ATOM 685 C CA . SER A 1 88 ? 9.306 -1.757 -9.746 1.00 79.12 88 SER A CA 1
ATOM 686 C C . SER A 1 88 ? 8.926 -2.688 -8.603 1.00 79.12 88 SER A C 1
ATOM 688 O O . SER A 1 88 ? 8.121 -3.594 -8.791 1.00 79.12 88 SER A O 1
ATOM 690 N N . THR A 1 89 ? 9.490 -2.478 -7.419 1.00 86.56 89 THR A N 1
ATOM 691 C CA . THR A 1 89 ? 9.087 -3.158 -6.185 1.00 86.56 89 THR A CA 1
ATOM 692 C C . THR A 1 89 ? 8.615 -2.123 -5.178 1.00 86.56 89 THR A C 1
ATOM 694 O O . THR A 1 89 ? 9.376 -1.235 -4.792 1.00 86.56 89 THR A O 1
ATOM 697 N N . VAL A 1 90 ? 7.369 -2.254 -4.734 1.00 89.31 90 VAL A N 1
ATOM 698 C CA . VAL A 1 90 ? 6.742 -1.389 -3.735 1.00 89.31 90 VAL A CA 1
ATOM 699 C C . VAL A 1 90 ? 6.746 -2.092 -2.382 1.00 89.31 90 VAL A C 1
ATOM 701 O O . VAL A 1 90 ? 6.235 -3.201 -2.231 1.00 89.31 90 VAL A O 1
ATOM 704 N N . THR A 1 91 ? 7.294 -1.430 -1.367 1.00 91.56 91 THR A N 1
ATOM 705 C CA . THR A 1 91 ? 7.358 -1.946 0.007 1.00 91.56 91 THR A CA 1
ATOM 706 C C . THR A 1 91 ? 6.761 -0.946 0.995 1.00 91.56 91 THR A C 1
ATOM 708 O O . THR A 1 91 ? 7.068 0.242 0.920 1.00 91.56 91 THR A O 1
ATOM 711 N N . PRO A 1 92 ? 5.895 -1.369 1.930 1.00 93.56 92 PRO A N 1
ATOM 712 C CA . PRO A 1 92 ? 5.367 -0.465 2.945 1.00 93.56 92 PRO A CA 1
ATOM 713 C C . PRO A 1 92 ? 6.471 -0.044 3.922 1.00 93.56 92 PRO A C 1
ATOM 715 O O . PRO A 1 92 ? 7.246 -0.881 4.378 1.00 93.56 92 PRO A O 1
ATOM 718 N N . VAL A 1 93 ? 6.517 1.243 4.274 1.00 93.31 93 VAL A N 1
ATOM 719 C CA . VAL A 1 93 ? 7.510 1.798 5.211 1.00 93.31 93 VAL A CA 1
ATOM 720 C C . VAL A 1 93 ? 6.862 2.152 6.543 1.00 93.31 93 VAL A C 1
ATOM 722 O O . VAL A 1 93 ? 7.294 1.688 7.595 1.00 93.31 93 VAL A O 1
ATOM 725 N N . ARG A 1 94 ? 5.831 3.003 6.517 1.00 94.44 94 ARG A N 1
ATOM 726 C CA . ARG A 1 94 ? 5.149 3.488 7.726 1.00 94.44 94 ARG A CA 1
ATOM 727 C C . ARG A 1 94 ? 3.745 3.981 7.410 1.00 94.44 94 ARG A C 1
ATOM 729 O O . ARG A 1 94 ? 3.466 4.395 6.288 1.00 94.44 94 ARG A O 1
ATOM 736 N N . VAL A 1 95 ? 2.888 4.006 8.425 1.00 95.56 95 VAL A N 1
ATOM 737 C CA . VAL A 1 95 ? 1.589 4.686 8.367 1.00 95.56 95 VAL A CA 1
ATOM 738 C C . VAL A 1 95 ? 1.624 5.896 9.285 1.00 95.56 95 VAL A C 1
ATOM 740 O O . VAL A 1 95 ? 2.144 5.820 10.395 1.00 95.56 95 VAL A O 1
ATOM 743 N N . LEU A 1 96 ? 1.071 7.014 8.829 1.00 95.62 96 LEU A N 1
ATOM 744 C CA . LEU A 1 96 ? 0.840 8.206 9.628 1.00 95.62 96 LEU A CA 1
ATOM 745 C C . LEU A 1 96 ? -0.659 8.333 9.902 1.00 95.62 96 LEU A C 1
ATOM 747 O O . LEU A 1 96 ? -1.464 8.361 8.973 1.00 95.62 96 LEU A O 1
ATOM 751 N N . HIS A 1 97 ? -1.046 8.445 11.168 1.00 93.75 97 HIS A N 1
ATOM 752 C CA . HIS A 1 97 ? -2.429 8.673 11.576 1.00 93.75 97 HIS A CA 1
ATOM 753 C C . HIS A 1 97 ? -2.478 9.841 12.564 1.00 93.75 97 HIS A C 1
ATOM 755 O O . HIS A 1 97 ? -1.687 9.904 13.504 1.00 93.75 97 HIS A O 1
ATOM 761 N N . LYS A 1 98 ? -3.388 10.797 12.328 1.00 90.44 98 LYS A N 1
ATOM 762 C CA . LYS A 1 98 ? -3.511 12.044 13.115 1.00 90.44 98 LYS A CA 1
ATOM 763 C C . LYS A 1 98 ? -2.190 12.821 13.269 1.00 90.44 98 LYS A C 1
ATOM 765 O O . LYS A 1 98 ? -1.925 13.403 14.315 1.00 90.44 98 LYS A O 1
ATOM 770 N N . GLY A 1 99 ? -1.365 12.830 12.220 1.00 82.75 99 GLY A N 1
ATOM 771 C CA . GLY A 1 99 ? -0.119 13.602 12.171 1.00 82.75 99 GLY A CA 1
ATOM 772 C C . GLY A 1 99 ? 1.106 12.930 12.800 1.00 82.75 99 GLY A C 1
ATOM 773 O O . GLY A 1 99 ? 2.166 13.546 12.819 1.00 82.75 99 GLY A O 1
ATOM 774 N N . GLY A 1 100 ? 0.999 11.685 13.280 1.00 92.06 100 GLY A N 1
ATOM 775 C CA . GLY A 1 100 ? 2.128 10.935 13.843 1.00 92.06 100 GLY A CA 1
ATOM 776 C C . GLY A 1 100 ? 2.245 9.510 13.294 1.00 92.06 100 GLY A C 1
ATOM 777 O O . GLY A 1 100 ? 1.275 8.993 12.735 1.00 92.06 100 GLY A O 1
ATOM 778 N N . PRO A 1 101 ? 3.416 8.863 13.436 1.00 94.19 101 PRO A N 1
ATOM 779 C CA . PRO A 1 101 ? 3.604 7.478 13.024 1.00 94.19 101 PRO A CA 1
ATOM 780 C C . PRO A 1 101 ? 2.740 6.532 13.862 1.00 94.19 101 PRO A C 1
ATOM 782 O O . PRO A 1 101 ? 2.700 6.615 15.090 1.00 94.19 101 PRO A O 1
ATOM 785 N N . ALA A 1 102 ? 2.064 5.614 13.183 1.00 94.25 102 ALA A N 1
ATOM 786 C CA . ALA A 1 102 ? 1.290 4.543 13.780 1.00 94.25 102 ALA A CA 1
ATOM 787 C C . ALA A 1 102 ? 2.112 3.238 13.730 1.00 94.25 102 ALA A C 1
ATOM 789 O O . ALA A 1 102 ? 2.507 2.823 12.636 1.00 94.25 102 ALA A O 1
ATOM 790 N N . PRO A 1 103 ? 2.394 2.590 14.878 1.00 94.94 103 PRO A N 1
ATOM 791 C CA . PRO A 1 103 ? 3.093 1.305 14.902 1.00 94.94 103 PRO A CA 1
ATOM 792 C C . PRO A 1 103 ? 2.346 0.244 14.090 1.00 94.94 103 PRO A C 1
ATOM 794 O O . PRO A 1 103 ? 1.121 0.157 14.184 1.00 94.94 103 PRO A O 1
ATOM 797 N N . SER A 1 104 ? 3.074 -0.573 13.323 1.00 92.81 104 SER A N 1
ATOM 798 C CA . SER A 1 104 ? 2.496 -1.571 12.408 1.00 92.81 104 SER A CA 1
ATOM 799 C C . SER A 1 104 ? 1.549 -2.546 13.099 1.00 92.81 104 SER A C 1
ATOM 801 O O . SER A 1 104 ? 0.519 -2.898 12.533 1.00 92.81 104 SER A O 1
ATOM 803 N N . ASP A 1 105 ? 1.881 -2.946 14.322 1.00 94.19 105 ASP A N 1
ATOM 804 C CA . ASP A 1 105 ? 1.175 -4.007 15.045 1.00 94.19 105 ASP A CA 1
ATOM 805 C C . ASP A 1 105 ? -0.008 -3.464 15.855 1.00 94.19 105 ASP A C 1
ATOM 807 O O . ASP A 1 105 ? -0.819 -4.228 16.378 1.00 94.19 105 ASP A O 1
ATOM 811 N N . ASN A 1 106 ? -0.136 -2.135 15.946 1.00 94.75 106 ASN A N 1
ATOM 812 C CA . ASN A 1 106 ? -1.261 -1.523 16.629 1.00 94.75 106 ASN A CA 1
ATOM 813 C C . ASN A 1 106 ? -2.546 -1.689 15.806 1.00 94.75 106 ASN A C 1
ATOM 815 O O . ASN A 1 106 ? -2.507 -1.585 14.572 1.00 94.75 106 ASN A O 1
ATOM 819 N N . PRO A 1 107 ? -3.701 -1.844 16.482 1.00 95.62 107 PRO A N 1
ATOM 820 C CA . PRO A 1 107 ? -4.993 -1.840 15.821 1.00 95.62 107 PRO A CA 1
ATOM 821 C C . PRO A 1 107 ? -5.183 -0.581 14.975 1.00 95.62 107 PRO A C 1
ATOM 823 O O . PRO A 1 107 ? -4.917 0.544 15.430 1.00 95.62 107 PRO A O 1
ATOM 826 N N . ALA A 1 108 ? -5.654 -0.783 13.747 1.00 94.00 108 ALA A N 1
ATOM 827 C CA . ALA A 1 108 ? -6.086 0.302 12.886 1.00 94.00 108 ALA A CA 1
ATOM 828 C C . ALA A 1 108 ? -7.301 1.010 13.504 1.00 94.00 108 ALA A C 1
ATOM 830 O O . ALA A 1 108 ? -7.976 0.485 14.393 1.00 94.00 108 ALA A O 1
ATOM 831 N N . LYS A 1 109 ? -7.577 2.229 13.047 1.00 93.69 109 LYS A N 1
ATOM 832 C CA . LYS A 1 109 ? -8.786 2.977 13.405 1.00 93.69 109 LYS A CA 1
ATOM 833 C C . LYS A 1 109 ? -9.393 3.548 12.140 1.00 93.69 109 LYS A C 1
ATOM 835 O O . LYS A 1 109 ? -8.653 3.911 11.227 1.00 93.69 109 LYS A O 1
ATOM 840 N N . GLU A 1 110 ? -10.714 3.659 12.123 1.00 93.75 110 GLU A N 1
ATOM 841 C CA . GLU A 1 110 ? -11.410 4.305 11.017 1.00 93.75 110 GLU A CA 1
ATOM 842 C C . GLU A 1 110 ? -10.965 5.756 10.818 1.00 93.75 110 GLU A C 1
ATOM 844 O O . GLU A 1 110 ? -10.574 6.466 11.757 1.00 93.75 110 GLU A O 1
ATOM 849 N N . GLY A 1 111 ? -11.070 6.192 9.567 1.00 93.25 111 GLY A N 1
ATOM 850 C CA . GLY A 1 111 ? -10.761 7.545 9.136 1.00 93.25 111 GLY A CA 1
ATOM 851 C C . GLY A 1 111 ? -9.490 7.630 8.301 1.00 93.25 111 GLY A C 1
ATOM 852 O O . GLY A 1 111 ? -8.997 6.646 7.752 1.00 93.25 111 GLY A O 1
ATOM 853 N N . SER A 1 112 ? -8.977 8.849 8.161 1.00 94.31 112 SER A N 1
ATOM 854 C CA . SER A 1 112 ? -7.856 9.131 7.268 1.00 94.31 112 SER A CA 1
ATOM 855 C C . SER A 1 112 ? -6.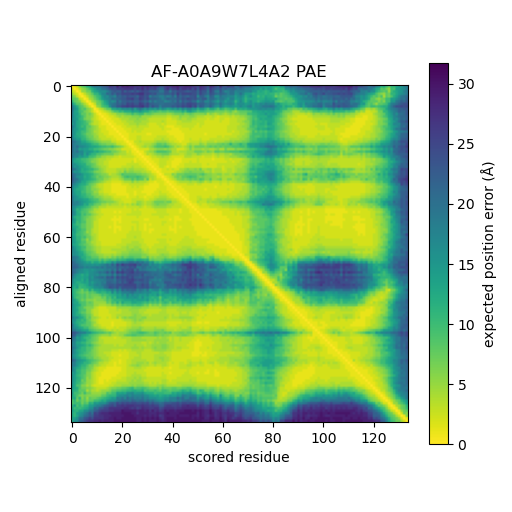502 8.763 7.882 1.00 94.31 112 SER A C 1
ATOM 857 O O . SER A 1 112 ? -6.210 9.042 9.052 1.00 94.31 112 SER A O 1
ATOM 859 N N . CYS A 1 113 ? -5.637 8.198 7.051 1.00 95.00 113 CYS A N 1
ATOM 860 C CA . CYS A 1 113 ? -4.221 8.002 7.311 1.00 95.00 113 CYS A CA 1
ATOM 861 C C . CYS A 1 113 ? -3.397 8.306 6.052 1.00 95.00 113 CYS A C 1
ATOM 863 O O . CYS A 1 113 ? -3.931 8.426 4.950 1.00 95.00 113 CYS A O 1
ATOM 865 N N . THR A 1 114 ? -2.083 8.405 6.214 1.00 95.56 114 THR A N 1
ATOM 866 C CA . THR A 1 114 ? -1.128 8.463 5.105 1.00 95.56 114 THR A CA 1
ATOM 867 C C . THR A 1 114 ? -0.267 7.214 5.149 1.00 95.56 114 THR A C 1
ATOM 869 O O . THR A 1 114 ? 0.387 6.960 6.157 1.00 95.56 114 THR A O 1
ATOM 872 N N . VAL A 1 115 ? -0.243 6.436 4.075 1.00 95.00 115 VAL A N 1
ATOM 873 C CA . VAL A 1 115 ? 0.670 5.302 3.933 1.00 95.00 115 VAL A CA 1
ATOM 874 C C . VAL A 1 115 ? 1.896 5.772 3.170 1.00 95.00 115 VAL A C 1
ATOM 876 O O . VAL A 1 115 ? 1.780 6.302 2.070 1.00 95.00 115 VAL A O 1
ATOM 879 N N . VAL A 1 116 ? 3.069 5.579 3.760 1.00 94.12 116 VAL A N 1
ATOM 880 C CA . VAL A 1 116 ? 4.349 5.807 3.095 1.00 94.12 116 VAL A CA 1
ATOM 881 C C . VAL A 1 116 ? 4.881 4.464 2.625 1.00 94.12 116 VAL A C 1
ATOM 883 O O . VAL A 1 116 ? 5.001 3.525 3.420 1.00 94.12 116 VAL A O 1
ATOM 886 N N . VAL A 1 117 ? 5.214 4.383 1.345 1.00 93.31 117 VAL A N 1
ATOM 887 C CA . VAL A 1 117 ? 5.849 3.220 0.726 1.00 93.31 117 VAL A CA 1
ATOM 888 C C . VAL A 1 117 ? 7.192 3.621 0.133 1.00 93.31 117 VAL A C 1
ATOM 890 O O . VAL A 1 117 ? 7.425 4.785 -0.179 1.00 93.31 117 VAL A O 1
ATOM 893 N N . SER A 1 118 ? 8.066 2.644 -0.035 1.00 91.94 118 SER A N 1
ATOM 894 C CA . SER A 1 118 ? 9.312 2.752 -0.770 1.00 91.94 118 SER A CA 1
ATOM 895 C C . SER A 1 118 ? 9.138 2.047 -2.107 1.00 91.94 118 SER A C 1
ATOM 897 O O . SER A 1 118 ? 8.691 0.898 -2.143 1.00 91.94 118 SER A O 1
ATOM 899 N N . VAL A 1 119 ? 9.467 2.744 -3.188 1.00 88.19 119 VAL A N 1
ATOM 900 C CA . VAL A 1 119 ? 9.441 2.235 -4.556 1.00 88.19 119 VAL A CA 1
ATOM 901 C C . VAL A 1 119 ? 10.885 2.099 -5.017 1.00 88.19 119 VAL A C 1
ATOM 903 O O . VAL A 1 119 ? 11.628 3.081 -5.069 1.00 88.19 119 VAL A O 1
ATOM 906 N N . ALA A 1 120 ? 11.293 0.869 -5.307 1.00 86.31 120 ALA A N 1
ATOM 907 C CA . ALA A 1 120 ? 12.579 0.560 -5.912 1.00 86.31 120 ALA A CA 1
ATOM 908 C C . ALA A 1 120 ? 12.359 0.228 -7.386 1.00 86.31 120 ALA A C 1
ATOM 910 O O . ALA A 1 120 ? 11.593 -0.682 -7.691 1.00 86.31 120 ALA A O 1
ATOM 911 N N . GLU A 1 121 ? 13.026 0.942 -8.286 1.00 78.56 121 GLU A N 1
ATOM 912 C CA . GLU A 1 121 ? 12.914 0.737 -9.730 1.00 78.56 121 GLU A CA 1
ATOM 913 C C . GLU A 1 121 ? 14.220 0.167 -10.292 1.00 78.56 121 GLU A C 1
ATOM 915 O O . GLU A 1 121 ? 15.321 0.624 -9.981 1.00 78.56 121 GLU A O 1
ATOM 920 N N . VAL A 1 122 ? 14.106 -0.846 -11.142 1.00 73.56 122 VAL A N 1
ATOM 921 C CA . VAL A 1 122 ? 15.228 -1.504 -11.809 1.00 73.56 122 VAL A CA 1
ATOM 922 C C . VAL A 1 122 ? 14.950 -1.525 -13.299 1.00 73.56 122 VAL A C 1
ATOM 924 O O . VAL A 1 122 ? 13.943 -2.068 -13.752 1.00 73.56 122 VAL A O 1
ATOM 927 N N . GLU A 1 123 ? 15.875 -0.969 -14.075 1.00 70.31 123 GLU A N 1
ATOM 928 C CA . GLU A 1 123 ? 15.862 -1.091 -15.526 1.00 70.31 123 GLU A CA 1
ATOM 929 C C . GLU A 1 123 ? 16.917 -2.112 -15.948 1.00 70.31 123 GLU A C 1
ATOM 931 O O . GLU A 1 123 ? 18.118 -1.950 -15.694 1.00 70.31 123 GLU A O 1
ATOM 936 N N . LYS A 1 124 ? 16.471 -3.167 -16.626 1.00 68.31 124 LYS A N 1
ATOM 937 C CA . LYS A 1 124 ? 17.338 -4.193 -17.187 1.00 68.31 124 LYS A CA 1
ATOM 938 C C . LYS A 1 124 ? 17.318 -4.107 -18.703 1.00 68.31 124 LYS A C 1
ATOM 940 O O . LYS A 1 124 ? 16.292 -4.344 -19.328 1.00 68.31 124 LYS A O 1
ATOM 945 N N . ALA A 1 125 ? 18.458 -3.791 -19.306 1.00 62.97 125 ALA A N 1
ATOM 946 C CA . ALA A 1 125 ? 18.626 -3.833 -20.753 1.00 62.97 125 ALA A CA 1
ATOM 947 C C . ALA A 1 125 ? 19.380 -5.108 -21.151 1.00 62.97 125 ALA A C 1
ATOM 949 O O . ALA A 1 125 ? 20.518 -5.332 -20.730 1.00 62.97 125 ALA A O 1
ATOM 950 N N . GLU A 1 126 ? 18.763 -5.935 -21.991 1.00 64.19 126 GLU A N 1
ATOM 951 C CA . GLU A 1 126 ? 19.353 -7.159 -22.527 1.00 64.19 126 GLU A CA 1
ATOM 952 C C . GLU A 1 126 ? 19.595 -7.027 -24.034 1.00 64.19 126 GLU A C 1
ATOM 954 O O . GLU A 1 126 ? 18.670 -6.790 -24.814 1.00 64.19 126 GLU A O 1
ATOM 959 N N . GLN A 1 127 ? 20.845 -7.203 -24.468 1.00 56.50 127 GLN A N 1
ATOM 960 C CA . GLN A 1 127 ? 21.181 -7.316 -25.887 1.00 56.50 127 GLN A CA 1
ATOM 961 C C . GLN A 1 127 ? 21.255 -8.787 -26.283 1.00 56.50 127 GLN A C 1
ATOM 963 O O . GLN A 1 127 ? 22.113 -9.529 -25.792 1.00 56.50 127 GLN A O 1
ATOM 968 N N . GLN A 1 128 ? 20.405 -9.207 -27.217 1.00 52.34 128 GLN A N 1
ATOM 969 C CA . GLN A 1 128 ? 20.535 -10.523 -27.829 1.00 52.34 128 GLN A CA 1
ATOM 970 C C . GLN A 1 128 ? 21.566 -10.427 -28.960 1.00 52.34 128 GLN A C 1
ATOM 972 O O . GLN A 1 128 ? 21.250 -10.016 -30.075 1.00 52.34 128 GLN A O 1
ATOM 977 N N . VAL A 1 129 ? 22.824 -10.774 -28.678 1.00 49.94 129 VAL A N 1
ATOM 978 C CA . VAL A 1 129 ? 23.838 -10.889 -29.734 1.00 49.94 129 VAL A CA 1
ATOM 979 C C . VAL A 1 129 ? 23.590 -12.211 -30.455 1.00 49.94 129 VAL A C 1
ATOM 981 O O . VAL A 1 129 ? 23.947 -13.282 -29.953 1.00 49.94 129 VAL A O 1
ATOM 984 N N . CYS A 1 130 ? 22.948 -12.149 -31.622 1.00 44.69 130 CYS A N 1
ATOM 985 C CA . CYS A 1 130 ? 22.990 -13.260 -32.564 1.00 44.69 130 CYS A CA 1
ATOM 986 C C . CYS A 1 130 ? 24.433 -13.380 -33.056 1.00 44.69 130 CYS A C 1
ATOM 988 O O . CYS A 1 130 ? 24.904 -12.561 -33.841 1.00 44.69 130 CYS A O 1
ATOM 990 N N . CYS A 1 131 ? 25.150 -14.389 -32.565 1.00 43.09 131 CYS A N 1
ATOM 991 C CA . CYS A 1 131 ? 26.362 -14.849 -33.220 1.00 43.09 131 CYS A CA 1
ATOM 992 C C . CYS A 1 131 ? 25.928 -15.488 -34.542 1.00 43.09 131 CYS A C 1
ATOM 994 O O . CYS A 1 131 ? 25.576 -16.665 -34.572 1.00 43.09 131 CYS A O 1
ATOM 996 N N . THR A 1 132 ? 25.903 -14.716 -35.626 1.00 40.34 132 THR A N 1
ATOM 997 C CA . THR A 1 132 ? 25.913 -15.298 -36.967 1.00 40.34 132 THR A CA 1
ATOM 998 C C . THR A 1 132 ? 27.281 -15.956 -37.117 1.00 40.34 132 THR A C 1
ATOM 1000 O O . THR A 1 132 ? 28.281 -15.262 -37.286 1.00 40.34 132 THR A O 1
ATOM 1003 N N . MET A 1 133 ? 27.353 -17.277 -36.938 1.00 39.75 133 MET A N 1
ATOM 1004 C CA . MET A 1 133 ? 28.530 -18.038 -37.353 1.00 39.75 133 MET A CA 1
ATOM 1005 C C . MET A 1 133 ? 28.535 -18.002 -38.883 1.00 39.75 133 MET A C 1
ATOM 1007 O O . MET A 1 133 ? 27.717 -18.672 -39.512 1.00 39.75 133 MET A O 1
ATOM 1011 N N . LEU A 1 134 ? 29.356 -17.106 -39.436 1.00 37.00 134 LEU A N 1
ATOM 1012 C CA . LEU A 1 134 ? 29.749 -17.096 -40.845 1.00 37.00 134 LEU A CA 1
ATOM 1013 C C . LEU A 1 134 ? 30.733 -18.237 -41.108 1.00 37.00 134 LEU A C 1
ATOM 1015 O O . LEU A 1 134 ? 31.599 -18.462 -40.231 1.00 37.00 134 LEU A O 1
#

Secondary structure (DSSP, 8-state):
-EEEEEEEPPPEEEEEEEEEEE-S--TT-SEEEEETTTEEEEEE-SSS-BHHHHHHHHHHHHHHHHHHHTTTT---EEETTEEEEEEEEEEEEEEEETTEEEPTTSBP-SEEEEEEEEEEEEEEEEEE------

Nearest PDB structures (foldseek):
  6uvn-assembly1_B  TM=2.176E-01  e=2.584E+00  Vibrio cholerae

Solvent-accessible surface area (backbone atoms only — not comparable to full-atom values): 7309 Å² total; per-residue (Å²): 107,69,55,75,47,76,47,82,48,74,74,41,81,48,79,36,50,31,39,35,44,71,38,87,84,47,96,83,51,69,47,57,50,74,42,92,89,79,26,36,38,36,43,31,38,73,78,86,38,21,35,41,56,54,30,47,42,51,26,49,51,52,38,52,52,51,24,59,78,31,60,73,32,44,49,70,47,77,56,98,72,23,41,32,32,40,42,74,47,54,39,59,73,50,33,33,45,93,90,37,81,45,61,45,85,42,72,53,67,75,45,69,32,36,35,31,29,35,39,37,37,35,41,38,36,38,29,77,48,77,78,77,85,123

Mean predicted aligned error: 9.12 Å

Organism: NCBI:txid722753

Sequence (134 aa):
MSIQRERNFETREASFSCEVRFDEDLPHGPHVEGTHAGGFRASVPPAGATWGLIAQLVAKAHQAEHDQFWGNGEMRKREGGFTVAHHSTVTPVRVLHKGGPAPSDNPAKEGSCTVVVSVAEVEKAEQQVCCTML

Foldseek 3Di:
DKDKDKDWDDKDKDKFKEFEDADQPDPPAWAWDDERVGGIYTYHHQPQAFQLVVLVRVQVVHQVVVCVVQVNQAVQDQDPQKGKGKDKHKAWDFKADPRHTGDRRDRDDGGMIMTMIIIIMMIMIMHDDPPPPD